Protein AF-A0A7H4M617-F1 (afdb_monomer_lite)

Sequence (54 aa):
MHDRRLAARAGELKPSAVRELLKHSKLPGVISLGGGIPAPELFDTEGLNLACSR

InterPro domains:
  IPR015422 Pyridoxal phosphate-dependent transferase, small domain [G3DSA:3.90.1150.10] (1-54)

Secondary structure (DSSP, 8-state):
--GGGS-GGGGGPPPPHHHHHHTTTTSTT----S--PPPGGGS-HHHHHHHH--

Foldseek 3Di:
DCVVVDDPCVVVDDDDPLVVVVVCCPPPPDPDPSHPDDDPVPDPVVVVVVVPDD

Structure (mmCIF, N/CA/C/O backbone):
data_AF-A0A7H4M617-F1
#
_entry.id   AF-A0A7H4M617-F1
#
loop_
_atom_site.group_PDB
_atom_site.id
_atom_site.type_symbol
_atom_site.label_atom_id
_atom_site.label_alt_id
_atom_site.label_comp_id
_atom_site.label_asym_id
_atom_site.label_entity_id
_atom_site.label_seq_id
_atom_site.pdbx_PDB_ins_code
_atom_site.Cartn_x
_atom_site.Cartn_y
_atom_site.Cartn_z
_atom_site.occupancy
_atom_site.B_iso_or_equiv
_atom_site.auth_seq_id
_atom_site.auth_comp_id
_atom_site.auth_asym_id
_atom_site.auth_atom_id
_atom_site.pdbx_PDB_model_num
ATOM 1 N N . MET A 1 1 ? 26.155 -16.543 -4.237 1.00 54.72 1 MET A N 1
ATOM 2 C CA . MET A 1 1 ? 26.092 -18.011 -4.457 1.00 54.72 1 MET A CA 1
ATOM 3 C C . MET A 1 1 ? 24.685 -18.600 -4.205 1.00 54.72 1 MET A C 1
ATOM 5 O O . MET A 1 1 ? 24.578 -19.797 -3.977 1.00 54.72 1 MET A O 1
ATOM 9 N N . HIS A 1 2 ? 23.594 -17.818 -4.286 1.00 64.81 2 HIS A N 1
ATOM 10 C CA . HIS A 1 2 ? 22.219 -18.329 -4.093 1.00 64.81 2 HIS A CA 1
ATOM 11 C C . HIS A 1 2 ? 21.420 -18.422 -5.402 1.00 64.81 2 HIS A C 1
ATOM 13 O O . HIS A 1 2 ? 20.548 -19.277 -5.520 1.00 64.81 2 HIS A O 1
ATOM 19 N N . ASP A 1 3 ? 21.786 -17.633 -6.415 1.00 67.00 3 ASP A N 1
ATOM 20 C CA . ASP A 1 3 ? 21.044 -17.530 -7.681 1.00 67.00 3 ASP A CA 1
ATOM 21 C C . ASP A 1 3 ? 20.953 -18.853 -8.448 1.00 67.00 3 ASP A C 1
ATOM 23 O O . ASP A 1 3 ? 19.962 -19.119 -9.116 1.00 67.00 3 ASP A O 1
ATOM 27 N N . ARG A 1 4 ? 21.934 -19.749 -8.270 1.00 75.38 4 ARG A N 1
ATOM 28 C CA . ARG A 1 4 ? 21.940 -21.085 -8.891 1.00 75.38 4 ARG A CA 1
ATOM 29 C C . ARG A 1 4 ? 20.848 -22.029 -8.369 1.00 75.38 4 ARG A C 1
ATOM 31 O O . ARG A 1 4 ? 20.681 -23.102 -8.938 1.00 75.38 4 ARG A O 1
ATOM 38 N N . ARG A 1 5 ? 20.159 -21.674 -7.275 1.00 88.62 5 ARG A N 1
ATOM 39 C CA . ARG A 1 5 ? 19.027 -22.434 -6.708 1.00 88.62 5 ARG A CA 1
ATOM 40 C C . ARG A 1 5 ? 17.664 -21.876 -7.129 1.00 88.62 5 ARG A C 1
ATOM 42 O O . ARG A 1 5 ? 16.648 -22.481 -6.799 1.00 88.62 5 ARG A O 1
ATOM 49 N N . LEU A 1 6 ? 17.625 -20.730 -7.810 1.00 92.19 6 LEU A N 1
ATOM 50 C CA . LEU A 1 6 ? 16.383 -20.114 -8.266 1.00 92.19 6 LEU A CA 1
ATOM 51 C C . LEU A 1 6 ? 15.990 -20.653 -9.644 1.00 92.19 6 LEU A C 1
ATOM 53 O O . LEU A 1 6 ? 16.837 -21.004 -10.462 1.00 92.19 6 LEU A O 1
ATOM 57 N N . ALA A 1 7 ? 14.685 -20.701 -9.909 1.00 92.62 7 ALA A N 1
ATOM 58 C CA . ALA A 1 7 ? 14.181 -20.999 -11.244 1.00 92.62 7 ALA A CA 1
ATOM 59 C C . ALA A 1 7 ? 14.604 -19.894 -12.225 1.00 92.62 7 ALA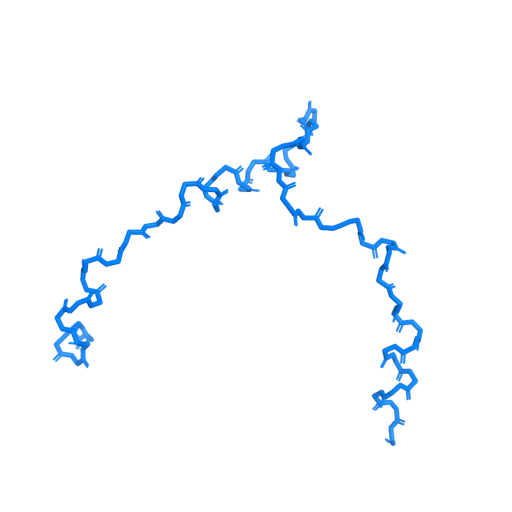 A C 1
ATOM 61 O O . ALA A 1 7 ? 14.568 -18.719 -11.865 1.00 92.62 7 ALA A O 1
ATOM 62 N N . ALA A 1 8 ? 14.924 -20.247 -13.474 1.00 91.00 8 ALA A N 1
ATOM 63 C CA . ALA A 1 8 ? 15.406 -19.297 -14.486 1.00 91.00 8 ALA A CA 1
ATOM 64 C C . ALA A 1 8 ? 14.510 -18.048 -14.628 1.00 91.00 8 ALA A C 1
ATOM 66 O O . ALA A 1 8 ? 15.005 -16.924 -14.610 1.00 91.00 8 ALA A O 1
ATOM 67 N N . ARG A 1 9 ? 13.181 -18.235 -14.626 1.00 92.44 9 ARG A N 1
ATOM 68 C CA . ARG A 1 9 ? 12.185 -17.147 -14.698 1.00 92.44 9 ARG A CA 1
ATOM 69 C C . ARG A 1 9 ? 12.271 -16.123 -13.563 1.00 92.44 9 ARG A C 1
ATOM 71 O O . ARG A 1 9 ? 11.765 -15.016 -13.698 1.00 92.44 9 ARG A O 1
ATOM 78 N N . ALA A 1 10 ? 12.855 -16.482 -12.419 1.00 92.44 10 ALA A N 1
ATOM 79 C CA . ALA A 1 10 ? 13.003 -15.552 -11.305 1.00 92.44 10 ALA A CA 1
ATOM 80 C C . ALA A 1 10 ? 13.938 -14.389 -11.672 1.00 92.44 10 ALA A C 1
ATOM 82 O O . ALA A 1 10 ? 13.716 -13.275 -11.207 1.00 92.44 10 ALA A O 1
ATOM 83 N N . GLY A 1 11 ? 14.920 -14.622 -12.553 1.00 89.75 11 GLY A N 1
ATOM 84 C CA . GLY A 1 11 ? 15.801 -13.574 -13.075 1.00 89.75 11 GLY A CA 1
ATOM 85 C C . GLY A 1 11 ? 15.107 -12.584 -14.018 1.00 89.75 11 GLY A C 1
ATOM 86 O O . GLY A 1 11 ? 15.647 -11.516 -14.281 1.00 89.75 11 GLY A O 1
ATOM 87 N N . GLU A 1 12 ? 13.906 -12.907 -14.504 1.00 92.44 12 GLU A N 1
ATOM 88 C CA . GLU A 1 12 ? 13.125 -12.053 -15.409 1.00 92.44 12 GLU A CA 1
ATOM 89 C C . GLU A 1 12 ? 12.153 -11.122 -14.665 1.00 92.44 12 GLU A C 1
ATOM 91 O O . GLU A 1 12 ? 11.550 -10.233 -15.273 1.00 92.44 12 GLU A O 1
ATOM 96 N N . LEU A 1 13 ? 11.974 -11.314 -13.352 1.00 93.38 13 LEU A N 1
ATOM 97 C CA . LEU A 1 13 ? 11.070 -10.498 -12.545 1.00 93.38 13 LEU A CA 1
ATOM 98 C C . LEU A 1 13 ? 11.551 -9.044 -12.496 1.00 93.38 13 LEU A C 1
ATOM 100 O O . LEU A 1 13 ? 12.661 -8.745 -12.060 1.00 93.38 13 LEU A O 1
ATOM 104 N N . LYS A 1 14 ? 10.672 -8.123 -12.900 1.00 94.19 14 LYS A N 1
ATOM 105 C CA . LYS A 1 14 ? 10.925 -6.680 -12.852 1.00 94.19 14 LYS A CA 1
ATOM 106 C C . LYS A 1 14 ? 10.284 -6.050 -11.612 1.00 94.19 14 LYS A C 1
ATOM 108 O O . LYS A 1 14 ? 9.212 -6.490 -11.189 1.00 94.19 14 LYS A O 1
ATOM 113 N N . PRO A 1 15 ? 10.885 -4.988 -11.049 1.00 92.31 15 PRO A N 1
ATOM 114 C CA . PRO A 1 15 ? 10.240 -4.182 -10.020 1.00 92.31 15 PRO A CA 1
ATOM 115 C C . PRO A 1 15 ? 8.914 -3.585 -10.511 1.00 92.31 15 PRO A C 1
ATOM 117 O O . PRO A 1 15 ? 8.770 -3.221 -11.677 1.00 92.31 15 PRO A O 1
ATOM 120 N N . SER A 1 16 ? 7.944 -3.447 -9.605 1.00 91.88 16 SER A N 1
ATOM 121 C CA . SER A 1 16 ? 6.670 -2.788 -9.909 1.00 91.88 16 SER A CA 1
ATOM 122 C C . SER A 1 16 ? 6.846 -1.271 -9.942 1.00 91.88 16 SER A C 1
ATOM 124 O O . SER A 1 16 ? 7.226 -0.676 -8.934 1.00 91.88 16 SER A O 1
ATOM 126 N N . ALA A 1 17 ? 6.496 -0.638 -11.064 1.00 89.94 17 ALA A N 1
ATOM 127 C CA . ALA A 1 17 ? 6.516 0.820 -11.196 1.00 89.94 17 ALA A CA 1
ATOM 128 C C . ALA A 1 17 ? 5.639 1.512 -10.133 1.00 89.94 17 ALA A C 1
ATOM 130 O O . ALA A 1 17 ? 6.045 2.514 -9.550 1.00 89.94 17 ALA A O 1
ATOM 131 N N . VAL A 1 18 ? 4.477 0.933 -9.805 1.00 88.88 18 VAL A N 1
ATOM 132 C CA . VAL A 1 18 ? 3.593 1.444 -8.743 1.00 88.88 18 VAL A CA 1
ATOM 133 C C . VAL A 1 18 ? 4.290 1.386 -7.382 1.00 88.88 18 VAL A C 1
ATOM 135 O O . VAL A 1 18 ? 4.258 2.357 -6.630 1.00 88.88 18 VAL A O 1
ATOM 138 N N . ARG A 1 19 ? 4.982 0.281 -7.068 1.00 89.50 19 ARG A N 1
ATOM 139 C CA . ARG A 1 19 ? 5.733 0.148 -5.806 1.00 89.50 19 ARG A CA 1
ATOM 140 C C . ARG A 1 19 ? 6.871 1.166 -5.705 1.00 89.50 19 ARG A C 1
ATOM 142 O O . ARG A 1 19 ? 7.124 1.670 -4.615 1.00 89.50 19 ARG A O 1
ATOM 149 N N . GLU A 1 20 ? 7.545 1.468 -6.811 1.00 90.69 20 GLU A N 1
ATOM 150 C CA . GLU A 1 20 ? 8.591 2.495 -6.850 1.00 90.69 20 GLU A CA 1
ATOM 151 C C . GLU A 1 20 ? 8.026 3.894 -6.560 1.00 90.69 20 GLU A C 1
ATOM 153 O O . GLU A 1 20 ? 8.586 4.627 -5.742 1.00 90.69 20 GLU A O 1
ATOM 158 N N . LEU A 1 21 ? 6.867 4.235 -7.130 1.00 87.62 21 LEU A N 1
ATOM 159 C CA . LEU A 1 21 ? 6.171 5.492 -6.833 1.00 87.62 21 LEU A CA 1
ATOM 160 C C . LEU A 1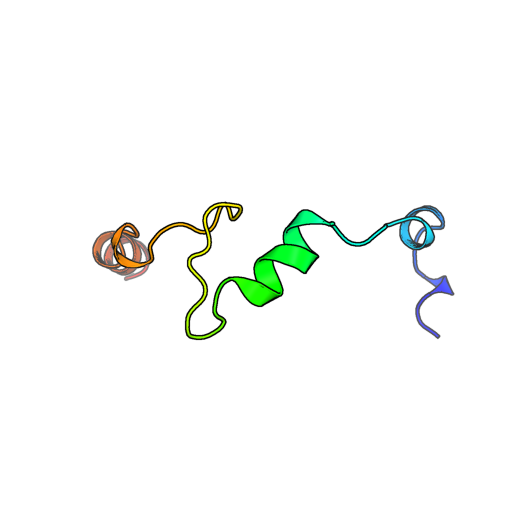 21 ? 5.736 5.574 -5.365 1.00 87.62 21 LEU A C 1
ATOM 162 O O . LEU A 1 21 ? 5.952 6.601 -4.720 1.00 87.62 21 LEU A O 1
ATOM 166 N N . LEU A 1 22 ? 5.208 4.483 -4.800 1.00 88.75 22 LEU A N 1
ATOM 167 C CA . LEU A 1 22 ? 4.753 4.436 -3.405 1.00 88.75 22 LEU A CA 1
ATOM 168 C C . LEU A 1 22 ? 5.850 4.749 -2.378 1.00 88.75 22 LEU A C 1
ATOM 170 O O . LEU A 1 22 ? 5.521 5.192 -1.278 1.00 88.75 22 LEU A O 1
ATOM 174 N N . LYS A 1 23 ? 7.139 4.600 -2.713 1.00 87.31 23 LYS A N 1
ATOM 175 C CA . LYS A 1 23 ? 8.248 5.022 -1.831 1.00 87.31 23 LYS A CA 1
ATOM 176 C C . LYS A 1 23 ? 8.174 6.508 -1.463 1.00 87.31 23 LYS A C 1
ATOM 178 O O . LYS A 1 23 ? 8.606 6.893 -0.383 1.00 87.31 23 LYS A O 1
ATOM 183 N N . HIS A 1 24 ? 7.579 7.317 -2.335 1.00 87.88 24 HIS A N 1
ATOM 184 C CA . HIS A 1 24 ? 7.447 8.764 -2.183 1.00 87.88 24 HIS A CA 1
ATOM 185 C C . HIS A 1 24 ? 6.147 9.173 -1.472 1.00 87.88 24 HIS A C 1
ATOM 187 O O . HIS A 1 24 ? 5.964 10.346 -1.164 1.00 87.88 24 HIS A O 1
ATOM 193 N N . SER A 1 25 ? 5.247 8.223 -1.182 1.00 87.19 25 SER A N 1
ATOM 194 C CA . SER A 1 25 ? 3.922 8.500 -0.595 1.00 87.19 25 SER A CA 1
ATOM 195 C C . SER A 1 25 ? 3.964 9.155 0.790 1.00 87.19 25 SER A C 1
ATOM 197 O O . SER A 1 25 ? 2.983 9.768 1.192 1.00 87.19 25 SER A O 1
ATOM 199 N N . LYS A 1 26 ? 5.089 9.034 1.508 1.00 86.44 26 LYS A N 1
ATOM 200 C CA . LYS A 1 26 ? 5.294 9.575 2.863 1.00 86.44 26 LYS A CA 1
ATOM 201 C C . LYS A 1 26 ? 6.233 10.784 2.904 1.00 86.44 26 LYS A C 1
ATOM 203 O O . LYS A 1 26 ? 6.682 11.163 3.984 1.00 86.44 26 LYS A O 1
ATOM 208 N N . LEU A 1 27 ? 6.590 11.355 1.753 1.00 90.88 27 LEU A N 1
ATOM 209 C CA . LEU A 1 27 ? 7.448 12.537 1.723 1.00 90.88 27 LEU A CA 1
ATOM 210 C C . LEU A 1 27 ? 6.699 13.762 2.277 1.00 90.88 27 LEU A C 1
ATOM 212 O O . LEU A 1 27 ? 5.560 14.005 1.872 1.00 90.88 27 LEU A O 1
ATOM 216 N N . PRO A 1 28 ? 7.320 14.559 3.166 1.00 93.12 28 PRO A N 1
ATOM 217 C CA . PRO A 1 28 ? 6.724 15.803 3.641 1.00 93.12 28 PRO A CA 1
ATOM 218 C C . PRO A 1 28 ? 6.339 16.731 2.481 1.00 93.12 28 PRO A C 1
ATOM 220 O O . PRO A 1 28 ? 7.113 16.915 1.544 1.00 93.12 28 PRO A O 1
ATOM 223 N N . GLY A 1 29 ? 5.141 17.316 2.547 1.00 91.06 29 GLY A N 1
ATOM 224 C CA . GLY A 1 29 ?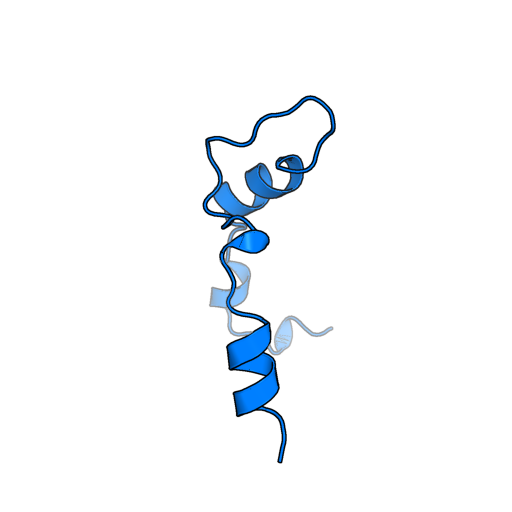 4.623 18.224 1.515 1.00 91.06 29 GLY A CA 1
ATOM 225 C C . GLY A 1 29 ? 4.056 17.541 0.264 1.00 91.06 29 GLY A C 1
ATOM 226 O O . GLY A 1 29 ? 3.565 18.235 -0.623 1.00 91.06 29 GLY A O 1
ATOM 227 N N . VAL A 1 30 ? 4.076 16.206 0.185 1.00 89.19 30 VAL A N 1
ATOM 228 C CA . VAL A 1 30 ? 3.484 15.443 -0.923 1.00 89.19 30 VAL A CA 1
ATOM 229 C C . VAL A 1 30 ? 2.146 14.844 -0.495 1.00 89.19 30 VAL A C 1
ATOM 231 O O . VAL A 1 30 ? 2.073 14.107 0.484 1.00 89.19 30 VAL A O 1
ATOM 234 N N . ILE A 1 31 ? 1.090 15.105 -1.271 1.00 88.00 31 ILE A N 1
ATOM 235 C CA . ILE A 1 31 ? -0.190 14.396 -1.143 1.00 88.00 31 ILE A CA 1
ATOM 236 C C . ILE A 1 31 ? -0.188 13.226 -2.127 1.00 88.00 31 ILE A C 1
ATOM 238 O O . ILE A 1 31 ? -0.117 13.414 -3.343 1.00 88.00 31 ILE A O 1
ATOM 242 N N . SER A 1 32 ? -0.260 12.000 -1.609 1.00 84.12 32 SER A N 1
ATOM 243 C CA . SER A 1 32 ? -0.274 10.794 -2.438 1.00 84.12 32 SER A CA 1
ATOM 244 C C . SER A 1 32 ? -1.688 10.496 -2.951 1.00 84.12 32 SER A C 1
ATOM 246 O O . SER A 1 32 ? -2.506 9.946 -2.225 1.00 84.12 32 SER A O 1
ATOM 248 N N . LEU A 1 33 ? -1.968 10.845 -4.214 1.00 87.19 33 LEU A N 1
ATOM 249 C CA . LEU A 1 33 ? -3.239 10.525 -4.896 1.00 87.19 33 LEU A CA 1
ATOM 250 C C . LEU A 1 33 ? -3.153 9.296 -5.818 1.00 87.19 33 LEU A C 1
ATOM 252 O O . LEU A 1 33 ? -4.171 8.767 -6.246 1.00 87.19 33 LEU A O 1
ATOM 256 N N . GLY A 1 34 ? -1.938 8.855 -6.155 1.00 79.94 34 GLY A N 1
ATOM 257 C CA . GLY A 1 34 ? -1.695 7.722 -7.059 1.00 79.94 34 GLY A CA 1
ATOM 258 C C . GLY A 1 34 ? -1.447 6.388 -6.350 1.00 79.94 34 GLY A C 1
ATOM 259 O O . GLY A 1 34 ? -1.131 5.398 -7.006 1.00 79.94 34 GLY A O 1
ATOM 260 N N . GLY A 1 35 ? -1.512 6.365 -5.017 1.00 75.31 35 GLY A N 1
ATOM 261 C CA . GLY A 1 35 ? -1.279 5.170 -4.212 1.00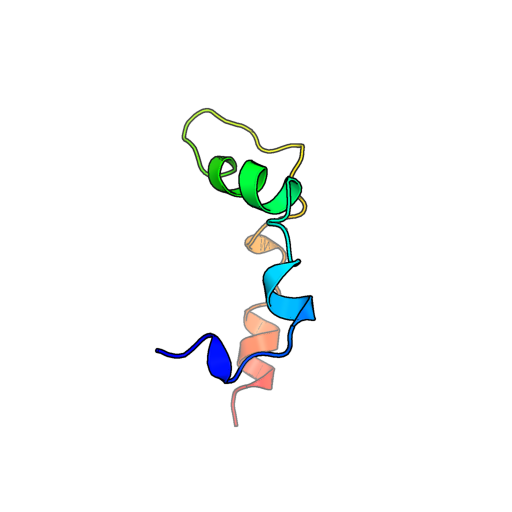 75.31 35 GLY A CA 1
ATOM 262 C C . GLY A 1 35 ? -2.570 4.452 -3.824 1.00 75.31 35 GLY A C 1
ATOM 263 O O . GLY A 1 35 ? -3.596 5.083 -3.617 1.00 75.31 35 GLY A O 1
ATOM 264 N N . GLY A 1 36 ? -2.505 3.126 -3.673 1.00 83.38 36 GLY A N 1
ATOM 265 C CA . GLY A 1 36 ? -3.587 2.296 -3.119 1.00 83.38 36 GLY A CA 1
ATOM 266 C C . GLY A 1 36 ? -3.396 1.972 -1.635 1.00 83.38 36 GLY A C 1
ATOM 267 O O . GLY A 1 36 ? -3.732 0.872 -1.207 1.00 83.38 36 GLY A O 1
ATOM 268 N N . ILE A 1 37 ? -2.759 2.869 -0.873 1.00 87.50 37 ILE A N 1
ATOM 269 C CA . ILE A 1 37 ? -2.478 2.652 0.551 1.00 87.50 37 ILE A CA 1
ATOM 270 C C . ILE A 1 37 ? -3.703 3.116 1.355 1.00 87.50 37 ILE A C 1
ATOM 272 O O . ILE A 1 37 ? -4.043 4.296 1.276 1.00 87.50 37 ILE A O 1
ATOM 276 N N . PRO A 1 38 ? -4.369 2.229 2.113 1.00 89.00 38 PRO A N 1
ATOM 277 C CA . PRO A 1 38 ? -5.519 2.601 2.932 1.00 89.00 38 PRO A CA 1
ATOM 278 C C . PRO A 1 38 ? -5.117 3.501 4.106 1.00 89.00 38 PRO A C 1
ATOM 280 O O . PRO A 1 38 ? -4.005 3.402 4.631 1.00 89.00 38 PRO A O 1
ATOM 283 N N . ALA A 1 39 ? -6.050 4.349 4.539 1.00 89.12 39 ALA A N 1
ATOM 284 C CA . ALA A 1 39 ? -5.892 5.158 5.742 1.00 89.12 39 ALA A CA 1
ATOM 285 C C . ALA A 1 39 ? -5.815 4.246 6.991 1.00 89.12 39 ALA A C 1
ATOM 287 O O . ALA A 1 39 ? -6.672 3.368 7.134 1.00 89.12 39 ALA A O 1
ATOM 288 N N . PRO A 1 40 ? -4.808 4.404 7.877 1.00 91.25 40 PRO A N 1
ATOM 289 C CA . PRO A 1 40 ? -4.628 3.549 9.056 1.00 91.25 40 PRO A CA 1
ATOM 290 C C . PRO A 1 40 ? -5.839 3.506 9.994 1.00 91.25 40 PRO A C 1
ATOM 292 O O . PRO A 1 40 ? -6.088 2.489 10.635 1.00 91.25 40 PRO A O 1
ATOM 295 N N . GLU A 1 41 ? -6.611 4.586 10.056 1.00 93.19 41 GLU A N 1
ATOM 29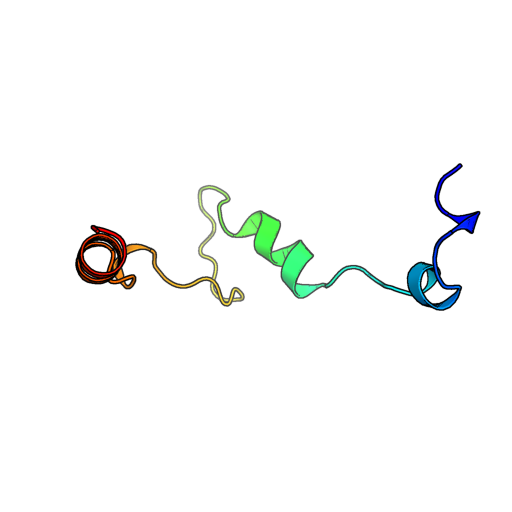6 C CA . GLU A 1 41 ? -7.755 4.734 10.958 1.00 93.19 41 GLU A CA 1
ATOM 297 C C . GLU A 1 41 ? -8.961 3.889 10.516 1.00 93.19 41 GLU A C 1
ATOM 299 O O . GLU A 1 41 ? -9.887 3.681 11.293 1.00 93.19 41 GLU A O 1
ATOM 304 N N . LEU A 1 42 ? -8.957 3.386 9.275 1.00 94.88 42 LEU A N 1
ATOM 305 C CA . LEU A 1 42 ? -10.014 2.520 8.742 1.00 94.88 42 LEU A CA 1
ATOM 306 C C . LEU A 1 42 ? -9.835 1.045 9.124 1.00 94.88 42 LEU A C 1
ATOM 308 O O . LEU A 1 42 ? -10.697 0.224 8.812 1.00 94.88 42 LEU A O 1
ATOM 312 N N . PHE A 1 43 ? -8.719 0.685 9.757 1.00 95.56 43 PHE A N 1
ATOM 313 C CA . PHE A 1 43 ? -8.486 -0.679 10.211 1.00 95.56 43 PHE A CA 1
ATOM 314 C C . PHE A 1 43 ? -9.131 -0.909 11.583 1.00 95.56 43 PHE A C 1
ATOM 316 O O . PHE A 1 43 ? -8.812 -0.215 12.547 1.00 95.56 43 PHE A O 1
ATOM 323 N N . ASP A 1 44 ? -9.987 -1.931 11.688 1.00 96.38 44 ASP A N 1
ATOM 324 C CA . ASP A 1 44 ? -10.616 -2.358 12.946 1.00 96.38 44 ASP A CA 1
ATOM 325 C C . ASP A 1 44 ? -9.610 -3.083 13.857 1.00 96.38 44 ASP A C 1
ATOM 327 O O . ASP A 1 44 ? -9.567 -4.310 13.964 1.00 96.38 44 ASP A O 1
ATOM 331 N N . THR A 1 45 ? -8.731 -2.302 14.481 1.00 96.12 45 THR A N 1
ATOM 332 C CA . THR A 1 45 ? -7.706 -2.830 15.390 1.00 96.12 45 THR A CA 1
ATOM 333 C C . THR A 1 45 ? -8.303 -3.462 16.648 1.00 96.12 45 THR A C 1
ATOM 335 O O . THR A 1 45 ? -7.740 -4.430 17.156 1.00 96.12 45 THR A O 1
ATOM 338 N N . GLU A 1 46 ? -9.450 -2.976 17.132 1.00 96.50 46 GLU A N 1
ATOM 339 C CA . GLU A 1 46 ? -10.127 -3.534 18.307 1.00 96.50 46 GLU A CA 1
ATOM 340 C C . GLU A 1 46 ? -10.682 -4.928 18.014 1.00 96.50 46 GLU A C 1
ATOM 342 O O . GLU A 1 46 ? -10.380 -5.873 18.748 1.00 96.50 46 GLU A O 1
ATOM 347 N N . GLY A 1 47 ? -11.413 -5.087 16.908 1.00 97.19 47 GLY A N 1
ATOM 348 C CA . GLY A 1 47 ? -11.921 -6.383 16.468 1.00 97.19 47 GLY A CA 1
ATOM 349 C C . GLY A 1 47 ? -10.799 -7.384 16.194 1.00 97.19 47 GLY A C 1
ATOM 350 O O . GLY A 1 47 ? -10.892 -8.546 16.600 1.00 97.19 47 GLY A O 1
ATOM 351 N N . LEU A 1 48 ? -9.695 -6.932 15.585 1.00 96.25 48 LEU A N 1
ATOM 352 C CA . LEU A 1 48 ? -8.502 -7.762 15.387 1.00 96.25 48 LEU A CA 1
ATOM 353 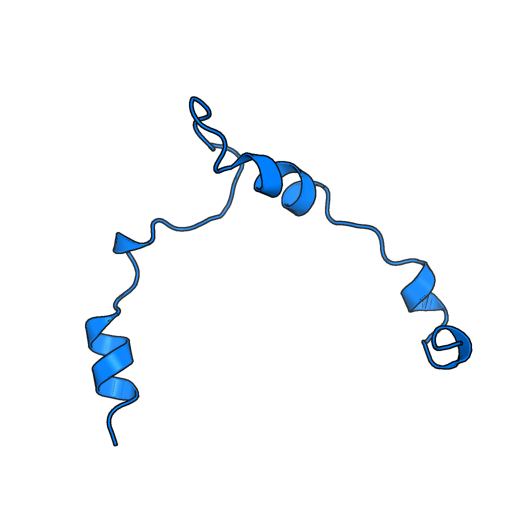C C . LEU A 1 48 ? -7.890 -8.223 16.717 1.00 96.25 48 LEU A C 1
ATOM 355 O O . LEU A 1 48 ? -7.544 -9.400 16.847 1.00 96.25 48 LEU A O 1
ATOM 359 N N . ASN A 1 49 ? -7.783 -7.333 17.707 1.00 96.94 49 ASN A N 1
ATOM 360 C CA . ASN A 1 49 ? -7.256 -7.677 19.028 1.00 96.94 49 ASN A CA 1
ATOM 361 C C . ASN A 1 49 ? -8.154 -8.698 19.738 1.00 96.94 49 ASN A C 1
ATOM 363 O O . ASN A 1 49 ? -7.639 -9.698 20.238 1.00 96.94 49 ASN A O 1
ATOM 367 N N . LEU A 1 50 ? -9.478 -8.500 19.713 1.00 97.88 50 LEU A N 1
ATOM 368 C CA . LEU A 1 50 ? -10.445 -9.453 20.272 1.00 97.88 50 LEU A CA 1
ATOM 369 C C . LEU A 1 50 ? -10.342 -10.837 19.620 1.00 97.88 50 LEU A C 1
ATOM 371 O O . LEU A 1 50 ? -10.382 -11.855 20.310 1.00 97.88 50 LEU A O 1
ATOM 375 N N . ALA A 1 51 ? -10.201 -10.892 18.294 1.00 96.56 51 ALA A N 1
ATOM 376 C CA . ALA A 1 51 ? -10.073 -12.154 17.568 1.00 96.56 51 ALA A CA 1
ATOM 377 C C . ALA A 1 51 ? -8.773 -12.907 17.910 1.00 96.56 51 ALA A C 1
ATOM 379 O O . ALA A 1 51 ? -8.740 -14.139 17.858 1.00 96.56 51 ALA A O 1
ATOM 380 N N . CYS A 1 52 ? -7.707 -12.175 18.247 1.00 96.31 52 CYS A N 1
ATOM 381 C CA . CYS A 1 52 ? -6.404 -12.742 18.593 1.00 96.31 52 CYS A CA 1
ATOM 382 C C . CYS A 1 52 ? -6.269 -13.112 20.075 1.00 96.31 52 CYS A C 1
ATOM 384 O O . CYS A 1 52 ? -5.439 -13.962 20.400 1.00 96.31 52 CYS A O 1
ATOM 386 N N . SER A 1 53 ? -7.045 -12.500 20.973 1.00 88.62 53 SER A N 1
ATOM 387 C CA . SER A 1 53 ? -7.028 -12.839 22.396 1.00 88.62 53 SER A CA 1
ATOM 388 C C . SER A 1 53 ? -7.662 -14.213 22.633 1.00 88.62 53 SER A C 1
ATOM 390 O O . SER A 1 53 ? -8.883 -14.367 22.584 1.00 88.62 53 SER A O 1
ATOM 392 N N . ARG A 1 54 ? -6.807 -15.210 22.872 1.00 64.00 54 ARG A N 1
ATOM 393 C CA . ARG A 1 54 ? -7.132 -16.519 23.445 1.00 64.00 54 ARG A CA 1
ATOM 394 C C . ARG A 1 54 ? -6.339 -16.709 24.725 1.00 64.00 54 ARG A C 1
ATOM 396 O O . ARG A 1 54 ? -5.112 -16.469 24.670 1.00 64.00 54 ARG A O 1
#

Organism: NCBI:txid1134687

Radius of gyration: 18.59 Å; chains: 1; bounding box: 38×41×39 Å

pLDDT: mean 88.42, std 8.79, range [54.72, 97.88]